Protein AF-A0A7K2JSL8-F1 (afdb_monomer_lite)

Radius of gyration: 12.58 Å; chains: 1; bounding box: 32×24×28 Å

pLDDT: mean 79.18, std 20.04, range [38.22, 98.31]

Structure (mmCIF, N/CA/C/O backbone):
data_AF-A0A7K2JSL8-F1
#
_entry.id   AF-A0A7K2JSL8-F1
#
loop_
_atom_site.group_PDB
_atom_site.id
_atom_site.type_symbol
_atom_site.label_atom_id
_atom_site.label_alt_id
_atom_site.label_comp_id
_atom_site.label_asym_id
_atom_site.label_entity_id
_atom_site.label_seq_id
_atom_site.pdbx_PDB_ins_code
_atom_site.Cartn_x
_atom_site.Cartn_y
_atom_site.Cartn_z
_atom_site.occupancy
_atom_site.B_iso_or_equiv
_atom_site.auth_seq_id
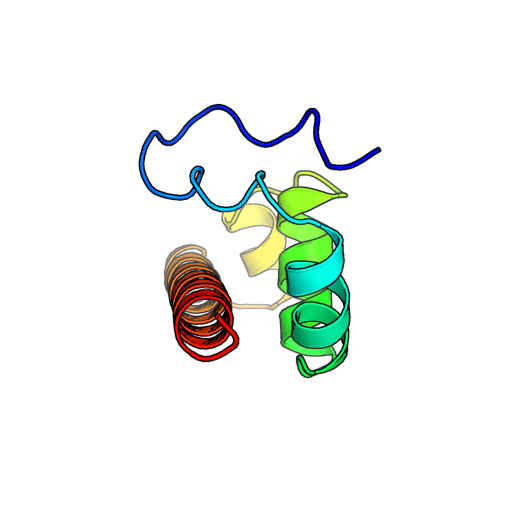_atom_site.auth_comp_id
_atom_site.auth_asym_id
_atom_site.auth_atom_id
_atom_site.pdbx_PDB_model_num
ATOM 1 N N . VAL A 1 1 ? 3.578 7.668 -16.325 1.00 41.75 1 VAL A N 1
ATOM 2 C CA . VAL A 1 1 ? 3.125 6.253 -16.169 1.00 41.75 1 VAL A CA 1
ATOM 3 C C . VAL A 1 1 ? 3.904 5.647 -15.015 1.00 41.75 1 VAL A C 1
ATOM 5 O O . VAL A 1 1 ? 5.044 5.310 -15.263 1.00 41.75 1 VAL A O 1
ATOM 8 N N . LEU A 1 2 ? 3.345 5.594 -13.791 1.00 44.88 2 LEU A N 1
ATOM 9 C CA . LEU A 1 2 ? 3.869 5.000 -12.527 1.00 44.88 2 LEU A CA 1
ATOM 10 C C . LEU A 1 2 ? 5.311 5.330 -12.051 1.00 44.88 2 LEU A C 1
ATOM 12 O O . LEU A 1 2 ? 5.565 5.262 -10.856 1.00 44.88 2 LEU A O 1
ATOM 16 N N . ALA A 1 3 ? 6.221 5.743 -12.931 1.00 43.41 3 ALA A N 1
ATOM 17 C CA . ALA A 1 3 ? 7.592 6.158 -12.658 1.00 43.41 3 ALA A CA 1
ATOM 18 C C . ALA A 1 3 ? 7.694 7.562 -12.033 1.00 43.41 3 ALA A C 1
ATOM 20 O O . ALA A 1 3 ? 8.684 7.856 -11.379 1.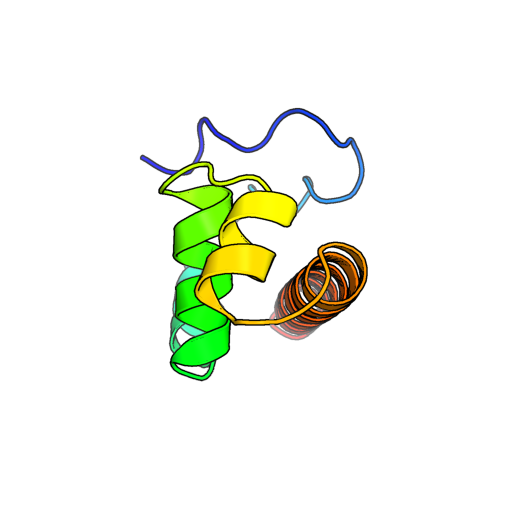00 43.41 3 ALA A O 1
ATOM 21 N N . ASP A 1 4 ? 6.662 8.404 -12.167 1.00 41.62 4 ASP A N 1
ATOM 22 C CA . ASP A 1 4 ? 6.643 9.760 -11.586 1.00 41.62 4 ASP A CA 1
ATOM 23 C C . ASP A 1 4 ? 6.295 9.779 -10.084 1.00 41.62 4 ASP A C 1
ATOM 25 O O . ASP A 1 4 ? 6.371 10.824 -9.446 1.00 41.62 4 ASP A O 1
ATOM 29 N N . PHE A 1 5 ? 5.886 8.642 -9.506 1.00 46.56 5 PHE A N 1
ATOM 30 C CA . PHE A 1 5 ? 5.260 8.584 -8.173 1.00 46.56 5 PHE A CA 1
ATOM 31 C C . PHE A 1 5 ? 6.182 8.195 -7.029 1.00 46.56 5 PHE A C 1
ATOM 33 O O . PHE A 1 5 ? 5.760 8.016 -5.883 1.00 46.56 5 PHE A O 1
ATOM 40 N N . ILE A 1 6 ? 7.451 8.025 -7.349 1.00 49.22 6 ILE A N 1
ATOM 41 C CA . ILE A 1 6 ? 8.387 7.372 -6.473 1.00 49.22 6 ILE A CA 1
ATOM 42 C C . ILE A 1 6 ? 9.341 8.493 -6.017 1.00 49.22 6 ILE A C 1
ATOM 44 O O . ILE A 1 6 ? 10.370 8.776 -6.616 1.00 49.22 6 ILE A O 1
ATOM 48 N N . GLY A 1 7 ? 8.902 9.246 -5.006 1.00 39.09 7 GLY A N 1
ATOM 49 C CA . GLY A 1 7 ? 9.657 10.371 -4.455 1.00 39.09 7 GLY A CA 1
ATOM 50 C C . GLY A 1 7 ? 8.996 10.995 -3.229 1.00 39.09 7 GLY A C 1
ATOM 51 O O . GLY A 1 7 ? 8.469 12.093 -3.340 1.00 39.09 7 GLY A O 1
ATOM 52 N N . ALA A 1 8 ? 8.990 10.285 -2.091 1.00 38.22 8 ALA A N 1
ATOM 53 C CA . ALA A 1 8 ? 8.923 10.843 -0.723 1.00 38.22 8 ALA A CA 1
ATOM 54 C C . ALA A 1 8 ? 8.957 9.720 0.344 1.00 38.22 8 ALA A C 1
ATOM 56 O O . ALA A 1 8 ? 8.048 9.595 1.156 1.00 38.22 8 ALA A O 1
ATOM 57 N N . ASP A 1 9 ? 9.972 8.855 0.287 1.00 39.97 9 ASP A N 1
ATOM 58 C CA . ASP A 1 9 ? 10.545 8.138 1.441 1.00 39.97 9 ASP A CA 1
ATOM 59 C C . ASP A 1 9 ? 11.817 7.439 0.928 1.00 39.97 9 ASP A C 1
ATOM 61 O O . ASP A 1 9 ? 11.759 6.415 0.241 1.00 39.97 9 ASP A O 1
ATOM 65 N N . ASP A 1 10 ? 12.967 8.051 1.215 1.00 47.09 10 ASP A N 1
ATOM 66 C CA . ASP A 1 10 ? 14.302 7.854 0.609 1.00 47.09 10 ASP A CA 1
ATOM 67 C C .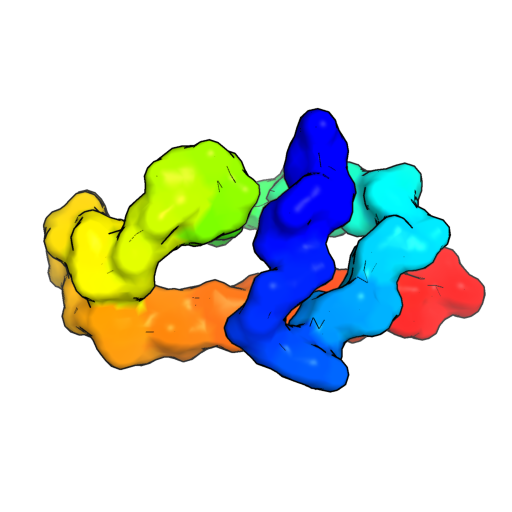 ASP A 1 10 ? 14.930 6.442 0.741 1.00 47.09 10 ASP A C 1
ATOM 69 O O . ASP A 1 10 ? 16.107 6.242 0.451 1.00 47.09 10 ASP A O 1
ATOM 73 N N . ALA A 1 11 ? 14.169 5.418 1.140 1.00 47.03 11 ALA A N 1
ATOM 74 C CA . ALA A 1 11 ? 14.651 4.035 1.254 1.00 47.03 11 ALA A CA 1
ATOM 75 C C . ALA A 1 11 ? 13.817 2.996 0.480 1.00 47.03 11 ALA A C 1
ATOM 77 O O . ALA A 1 11 ? 14.332 1.924 0.153 1.00 47.03 11 ALA A O 1
ATOM 78 N N . ALA A 1 12 ? 12.557 3.289 0.136 1.00 47.66 12 ALA A N 1
ATOM 79 C CA . ALA A 1 12 ? 11.703 2.368 -0.633 1.00 47.66 12 ALA A CA 1
ATOM 80 C C . ALA A 1 12 ? 11.952 2.447 -2.154 1.00 47.66 12 ALA A C 1
ATOM 82 O O . ALA A 1 12 ? 11.336 1.735 -2.942 1.00 47.66 12 ALA A O 1
ATOM 83 N N . LEU A 1 13 ? 12.865 3.332 -2.547 1.00 42.94 13 LEU A N 1
ATOM 84 C CA . LEU A 1 13 ? 12.852 4.022 -3.824 1.00 42.94 13 LEU A CA 1
ATOM 85 C C . LEU A 1 13 ? 14.030 3.700 -4.742 1.00 42.94 13 LEU A C 1
ATOM 87 O O . LEU A 1 13 ? 14.031 4.051 -5.912 1.00 42.94 13 LEU A O 1
ATOM 91 N N . ALA A 1 14 ? 14.967 2.880 -4.281 1.00 47.25 14 ALA A N 1
ATOM 92 C CA . ALA A 1 14 ? 15.936 2.236 -5.166 1.00 47.25 14 ALA A CA 1
ATOM 93 C C . ALA A 1 14 ? 15.322 1.076 -5.996 1.00 47.25 14 ALA A C 1
ATOM 95 O O . ALA A 1 14 ? 16.051 0.224 -6.487 1.00 47.25 14 ALA A O 1
ATOM 96 N N . LEU A 1 15 ? 13.986 0.995 -6.111 1.00 49.69 15 LEU A N 1
ATOM 97 C CA . LEU A 1 15 ? 13.253 -0.006 -6.906 1.00 49.69 15 LEU A CA 1
ATOM 98 C C . LEU A 1 15 ? 12.881 0.484 -8.321 1.00 49.69 15 LEU A C 1
ATOM 100 O O . LEU A 1 15 ? 12.281 -0.271 -9.083 1.00 49.69 15 LEU A O 1
ATOM 104 N N . VAL A 1 16 ? 13.200 1.735 -8.674 1.00 48.44 16 VAL A N 1
ATOM 105 C CA . VAL A 1 16 ? 12.786 2.339 -9.956 1.00 48.44 16 VAL A CA 1
ATOM 106 C C . VAL A 1 16 ? 13.617 1.862 -11.149 1.00 48.44 16 VAL A C 1
ATOM 108 O O . VAL A 1 16 ? 13.155 1.972 -12.282 1.00 48.44 16 VAL A O 1
ATOM 111 N N . ASP A 1 17 ? 14.787 1.264 -10.930 1.00 53.31 17 ASP A N 1
ATOM 112 C CA . ASP A 1 17 ? 15.712 1.014 -12.040 1.00 53.31 17 ASP A CA 1
ATOM 113 C C . ASP A 1 17 ? 15.335 -0.168 -12.951 1.00 53.31 17 ASP A C 1
ATOM 115 O O . ASP A 1 17 ? 15.911 -0.278 -14.031 1.00 53.31 17 ASP A O 1
ATOM 119 N N . ASP A 1 18 ? 14.333 -1.000 -12.616 1.00 61.28 18 ASP A N 1
ATOM 120 C CA . ASP A 1 18 ? 13.821 -1.964 -13.602 1.00 61.28 18 ASP A CA 1
ATOM 121 C C . ASP A 1 18 ? 12.335 -2.332 -13.443 1.00 61.28 18 ASP A C 1
ATOM 123 O O . ASP A 1 18 ? 11.944 -3.335 -12.837 1.00 61.28 18 ASP A O 1
ATOM 127 N N . PHE A 1 19 ? 11.465 -1.523 -14.051 1.00 65.19 19 PHE A N 1
ATOM 128 C CA . PHE A 1 19 ? 10.029 -1.808 -14.149 1.00 65.19 19 PHE A CA 1
ATOM 129 C C . PHE A 1 19 ? 9.737 -3.177 -14.802 1.00 65.19 19 PHE A C 1
ATOM 131 O O . PHE A 1 19 ? 8.732 -3.811 -14.462 1.00 65.19 19 PHE A O 1
ATOM 138 N N . HIS A 1 20 ? 10.618 -3.679 -15.682 1.00 69.81 20 HIS A N 1
ATOM 139 C CA . HIS A 1 20 ? 10.478 -5.021 -16.260 1.00 69.81 20 HIS A CA 1
ATOM 140 C C . HIS A 1 20 ? 10.675 -6.128 -15.223 1.00 69.81 20 HIS A C 1
ATOM 142 O O . HIS A 1 20 ? 10.019 -7.164 -15.326 1.00 69.81 20 HIS A O 1
ATOM 148 N N . ALA A 1 21 ? 11.523 -5.912 -14.214 1.00 75.00 21 ALA A N 1
ATOM 149 C CA . ALA A 1 21 ? 11.699 -6.854 -13.113 1.00 75.00 21 ALA A CA 1
ATOM 150 C C . ALA A 1 21 ? 10.505 -6.821 -12.146 1.00 75.00 21 ALA A C 1
ATOM 152 O O . ALA A 1 21 ? 10.093 -7.858 -11.627 1.00 75.00 21 ALA A O 1
ATOM 153 N N . LEU A 1 22 ? 9.897 -5.648 -11.943 1.00 78.69 22 LEU A N 1
ATOM 154 C CA . LEU A 1 22 ? 8.799 -5.473 -10.991 1.00 78.69 22 LEU A CA 1
ATOM 155 C C . LEU A 1 22 ? 7.450 -6.009 -11.506 1.00 78.69 22 LEU A C 1
ATOM 157 O O . LEU A 1 22 ? 6.686 -6.606 -10.745 1.00 78.69 22 LEU A O 1
ATOM 161 N N . ALA A 1 23 ? 7.147 -5.824 -12.794 1.00 82.50 23 ALA A N 1
ATOM 162 C CA . ALA A 1 23 ? 5.881 -6.240 -13.402 1.00 82.50 23 ALA A CA 1
ATOM 163 C C . ALA A 1 23 ? 5.508 -7.727 -13.174 1.00 82.50 23 ALA A C 1
ATOM 165 O O . ALA A 1 23 ? 4.393 -7.983 -12.703 1.00 82.50 23 ALA A O 1
ATO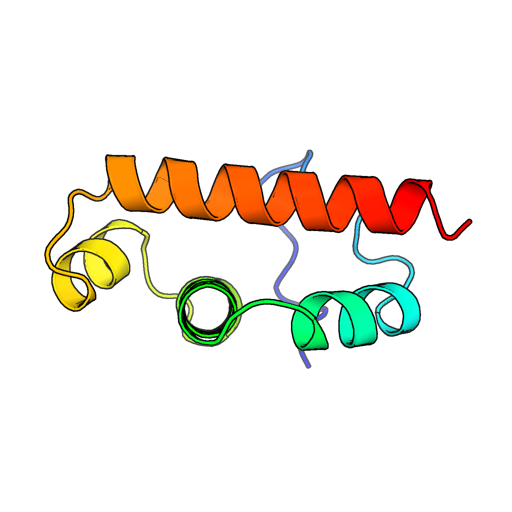M 166 N N . PRO A 1 24 ? 6.387 -8.721 -13.432 1.00 85.69 24 PRO A N 1
ATOM 167 C CA . PRO A 1 24 ? 6.067 -10.127 -13.176 1.00 85.69 24 PRO A CA 1
ATOM 168 C C . PRO A 1 24 ? 5.882 -10.423 -11.684 1.00 85.69 24 PRO A C 1
ATOM 170 O O . PRO A 1 24 ? 5.081 -11.281 -11.317 1.00 85.69 24 PRO A O 1
ATOM 173 N N . MET A 1 25 ? 6.568 -9.690 -10.806 1.00 87.56 25 MET A N 1
ATOM 174 C CA . MET A 1 25 ? 6.433 -9.864 -9.362 1.00 87.56 25 MET A CA 1
ATOM 175 C C . MET A 1 25 ? 5.093 -9.344 -8.841 1.00 87.56 25 MET A C 1
ATOM 177 O O . MET A 1 25 ? 4.457 -10.015 -8.029 1.00 87.56 25 MET A O 1
ATOM 181 N N . ILE A 1 26 ? 4.630 -8.195 -9.348 1.00 87.69 26 ILE A N 1
ATOM 182 C CA . ILE A 1 26 ? 3.286 -7.669 -9.068 1.00 87.69 26 ILE A CA 1
ATOM 183 C C . ILE A 1 26 ? 2.215 -8.626 -9.605 1.00 87.69 26 ILE A C 1
ATOM 185 O O . ILE A 1 26 ? 1.214 -8.866 -8.931 1.00 87.69 26 ILE A O 1
ATOM 189 N N . ALA A 1 27 ? 2.426 -9.207 -10.789 1.00 87.75 27 ALA A N 1
ATOM 190 C CA . ALA A 1 27 ? 1.509 -10.192 -11.361 1.00 87.75 27 ALA A CA 1
ATOM 191 C C . ALA A 1 27 ? 1.411 -11.482 -10.521 1.00 87.75 27 ALA A C 1
ATOM 193 O O . ALA A 1 27 ? 0.377 -12.145 -10.551 1.00 87.75 27 ALA A O 1
ATOM 194 N N . GLY A 1 28 ? 2.458 -11.817 -9.758 1.00 90.00 28 GLY A N 1
ATOM 195 C CA . GLY A 1 28 ? 2.493 -12.948 -8.823 1.00 90.00 28 GLY A CA 1
ATOM 196 C C . GLY A 1 28 ? 1.960 -12.650 -7.414 1.00 90.00 28 GLY A C 1
ATOM 197 O O . GLY A 1 28 ? 2.030 -13.520 -6.539 1.00 90.00 28 GLY A O 1
ATOM 198 N N . LEU A 1 29 ? 1.474 -11.433 -7.153 1.00 92.25 29 LEU A N 1
ATOM 199 C CA . LEU A 1 29 ? 0.743 -11.125 -5.924 1.00 92.25 29 LEU A CA 1
ATOM 200 C C . LEU A 1 29 ? -0.665 -11.719 -5.978 1.00 92.25 29 LEU A C 1
ATOM 202 O O . LEU A 1 29 ? -1.237 -11.906 -7.054 1.00 92.25 29 LEU A O 1
ATOM 206 N N . ASP A 1 30 ? -1.237 -11.989 -4.805 1.00 95.25 30 ASP A N 1
ATOM 207 C CA . ASP A 1 30 ? -2.659 -12.299 -4.742 1.00 95.25 30 ASP A CA 1
ATOM 208 C C . ASP A 1 30 ? -3.506 -11.056 -5.074 1.00 95.25 30 ASP A C 1
ATOM 210 O O . ASP A 1 30 ? -3.013 -9.923 -5.130 1.00 95.25 30 ASP A O 1
ATOM 214 N N . GLU A 1 31 ? -4.797 -11.271 -5.332 1.00 94.88 31 GLU A N 1
ATOM 215 C CA . GLU A 1 31 ? -5.705 -10.196 -5.743 1.00 94.88 31 GLU A CA 1
ATOM 216 C C . GLU A 1 31 ? -5.739 -9.048 -4.731 1.00 94.88 31 GLU A C 1
ATOM 218 O O . GLU A 1 31 ? -5.722 -7.875 -5.105 1.00 94.88 31 GLU A O 1
ATOM 223 N N . ARG A 1 32 ? -5.767 -9.388 -3.439 1.00 95.31 32 ARG A N 1
ATOM 224 C CA . ARG A 1 32 ? -5.910 -8.414 -2.360 1.00 95.31 32 ARG A CA 1
ATOM 225 C C . ARG A 1 32 ? -4.663 -7.548 -2.254 1.00 95.31 32 ARG A C 1
ATOM 227 O O . ARG A 1 32 ? -4.768 -6.330 -2.139 1.00 95.31 32 ARG A O 1
ATOM 234 N N . ASP A 1 33 ? -3.499 -8.169 -2.306 1.00 95.38 33 ASP A N 1
ATOM 235 C CA . ASP A 1 33 ? -2.208 -7.509 -2.232 1.00 95.38 33 ASP A CA 1
ATOM 236 C C . ASP A 1 33 ? -1.983 -6.610 -3.450 1.00 95.38 33 ASP A C 1
ATOM 238 O O . ASP A 1 33 ? -1.602 -5.445 -3.301 1.00 95.38 33 ASP A O 1
ATOM 242 N N . ARG A 1 34 ? -2.316 -7.094 -4.654 1.00 94.12 34 ARG A N 1
ATOM 243 C CA . ARG A 1 34 ? -2.277 -6.279 -5.875 1.00 94.12 34 ARG A CA 1
ATOM 244 C C . ARG A 1 34 ? -3.209 -5.074 -5.774 1.00 94.12 34 ARG A C 1
ATOM 246 O O . ARG A 1 34 ? -2.828 -3.976 -6.175 1.00 94.12 34 ARG A O 1
ATOM 253 N N . GLN A 1 35 ? -4.400 -5.255 -5.211 1.00 95.56 35 GLN A N 1
ATOM 254 C CA . GLN A 1 35 ? -5.365 -4.177 -5.026 1.00 95.56 35 GLN A CA 1
ATOM 255 C C . GLN A 1 35 ? -4.901 -3.145 -3.988 1.00 95.56 35 GLN A C 1
ATOM 257 O O . GLN A 1 35 ? -5.051 -1.949 -4.219 1.00 95.56 35 GLN A O 1
ATOM 262 N N . ILE A 1 36 ? -4.262 -3.571 -2.894 1.00 95.19 36 ILE A N 1
ATOM 263 C CA . ILE A 1 36 ? -3.649 -2.661 -1.911 1.00 95.19 36 ILE A CA 1
ATOM 264 C C . ILE A 1 36 ? -2.548 -1.813 -2.560 1.00 95.19 36 ILE A C 1
ATOM 266 O O . ILE A 1 36 ? -2.495 -0.603 -2.331 1.00 95.19 36 ILE A O 1
ATOM 270 N N . ILE A 1 37 ? -1.690 -2.422 -3.383 1.00 90.81 37 ILE A N 1
ATOM 271 C CA . ILE A 1 37 ? -0.648 -1.705 -4.132 1.00 90.81 37 ILE A CA 1
ATOM 272 C C . ILE A 1 37 ? -1.277 -0.736 -5.139 1.00 90.81 37 ILE A C 1
ATOM 274 O O . ILE A 1 37 ? -0.875 0.424 -5.193 1.00 90.81 37 ILE A O 1
ATOM 278 N N . HIS A 1 38 ? -2.295 -1.168 -5.885 1.00 89.62 38 HIS A N 1
ATOM 279 C CA . HIS A 1 38 ? -3.011 -0.306 -6.824 1.00 89.62 38 HIS A CA 1
ATOM 280 C C . HIS A 1 38 ? -3.626 0.908 -6.120 1.00 89.62 38 HIS A C 1
ATOM 282 O O . HIS A 1 38 ? -3.370 2.046 -6.502 1.00 89.62 38 HIS A O 1
ATOM 288 N N . TRP A 1 39 ? -4.361 0.690 -5.032 1.00 95.00 39 TRP A N 1
ATOM 289 C CA . TRP A 1 39 ? -4.934 1.777 -4.247 1.00 95.00 39 TRP A CA 1
ATOM 290 C C . TRP A 1 39 ? -3.883 2.734 -3.711 1.00 95.00 39 TRP A C 1
ATOM 292 O O . TRP A 1 39 ? -4.082 3.942 -3.761 1.00 95.00 39 TRP A O 1
ATOM 302 N N . ARG A 1 40 ? -2.760 2.212 -3.207 1.00 90.50 40 ARG A N 1
ATOM 303 C CA . ARG A 1 40 ? -1.739 3.060 -2.597 1.00 90.50 40 ARG A CA 1
ATOM 304 C C . ARG A 1 40 ? -0.947 3.874 -3.618 1.00 90.50 40 ARG A C 1
ATOM 306 O O . ARG A 1 40 ? -0.636 5.026 -3.335 1.00 90.50 40 ARG A O 1
ATOM 313 N N . PHE A 1 41 ? -0.575 3.268 -4.743 1.00 83.88 41 PHE A N 1
ATOM 314 C CA . PHE A 1 41 ? 0.422 3.818 -5.669 1.00 83.88 41 PHE A CA 1
ATOM 315 C C . PHE A 1 41 ? -0.150 4.248 -7.026 1.00 83.88 41 PHE A C 1
ATOM 317 O O . PHE A 1 41 ? 0.568 4.863 -7.807 1.00 83.88 41 PHE A O 1
ATOM 324 N N . VAL A 1 42 ? -1.415 3.928 -7.318 1.00 82.94 42 VAL A N 1
ATOM 325 C CA . VAL A 1 42 ? -2.118 4.363 -8.539 1.00 82.94 42 VAL A CA 1
ATOM 326 C C . VAL A 1 42 ? -3.301 5.265 -8.205 1.00 82.94 42 VAL A C 1
ATOM 328 O O . VAL A 1 42 ? -3.432 6.321 -8.807 1.00 82.94 42 VAL A O 1
ATOM 331 N N . GLU A 1 43 ? -4.143 4.882 -7.240 1.00 88.25 43 GLU A N 1
ATOM 332 C CA . GLU A 1 43 ? -5.245 5.743 -6.763 1.00 88.25 43 GLU A CA 1
ATOM 333 C C . GLU A 1 43 ? -4.813 6.715 -5.648 1.00 88.25 43 GLU A C 1
ATOM 335 O O . GLU A 1 43 ? -5.636 7.485 -5.164 1.00 88.25 43 GLU A O 1
ATOM 340 N N . GLU A 1 44 ? -3.548 6.662 -5.213 1.00 88.81 44 GLU A N 1
ATOM 341 C CA . GLU A 1 44 ? -2.959 7.531 -4.178 1.00 88.81 44 GLU A CA 1
ATOM 342 C C . GLU A 1 44 ? -3.681 7.538 -2.820 1.00 88.81 44 GLU A C 1
ATOM 344 O O . GLU A 1 44 ? -3.476 8.429 -1.991 1.00 88.81 44 GLU A O 1
ATOM 349 N N . LEU A 1 45 ? -4.478 6.509 -2.529 1.00 94.81 45 LEU A N 1
ATOM 350 C CA . LEU A 1 45 ? -5.199 6.429 -1.268 1.00 94.81 45 LEU A CA 1
ATOM 351 C C . LEU A 1 45 ? -4.230 6.381 -0.091 1.00 94.81 45 LEU A C 1
ATOM 353 O O . LEU A 1 45 ? -3.203 5.685 -0.085 1.00 94.81 45 LEU A O 1
ATOM 357 N N . THR A 1 46 ? -4.588 7.090 0.966 1.00 95.44 46 THR A N 1
ATOM 358 C CA . THR A 1 46 ? -3.913 6.992 2.250 1.00 95.44 46 THR A CA 1
ATOM 359 C C . THR A 1 46 ? -4.112 5.599 2.847 1.00 95.44 46 THR A C 1
ATOM 361 O O . THR A 1 46 ? -5.104 4.906 2.615 1.00 95.44 46 THR A O 1
ATOM 364 N N . GLN A 1 47 ? -3.184 5.180 3.708 1.00 95.38 47 GLN A N 1
ATOM 365 C CA . GLN A 1 47 ? -3.318 3.914 4.439 1.00 95.38 47 GLN A CA 1
ATOM 366 C C . GLN A 1 47 ? -4.584 3.879 5.315 1.00 95.38 47 GLN A C 1
ATOM 368 O O . GLN A 1 47 ? -5.097 2.804 5.622 1.00 95.38 47 GLN A O 1
ATOM 373 N N . LYS A 1 48 ? -5.086 5.055 5.715 1.00 97.31 48 LYS A N 1
ATOM 374 C CA . LYS A 1 48 ? -6.351 5.206 6.431 1.00 97.31 48 LYS A CA 1
ATOM 375 C C . LYS A 1 48 ? -7.541 4.877 5.530 1.00 97.31 48 LYS A C 1
ATOM 377 O O . LYS A 1 48 ? -8.326 4.016 5.906 1.00 97.31 48 LYS A O 1
ATOM 382 N N . GLU A 1 49 ? -7.630 5.479 4.346 1.00 98.25 49 GLU A N 1
ATOM 383 C CA . GLU A 1 49 ? -8.710 5.217 3.378 1.00 98.25 49 GLU A CA 1
ATOM 384 C C . GLU A 1 49 ? -8.713 3.756 2.910 1.00 98.25 49 GLU A C 1
ATOM 386 O O . GLU A 1 49 ? -9.764 3.127 2.802 1.00 98.25 49 GLU A O 1
ATOM 391 N N . ILE A 1 50 ? -7.533 3.166 2.706 1.00 97.75 50 ILE A N 1
ATOM 392 C CA . ILE A 1 50 ? -7.410 1.731 2.411 1.00 97.75 50 ILE A CA 1
ATOM 393 C C . ILE A 1 50 ? -7.909 0.889 3.596 1.00 97.75 50 ILE A C 1
ATOM 395 O O . ILE A 1 50 ? -8.579 -0.123 3.401 1.00 97.75 50 ILE A O 1
ATOM 399 N N . GLY A 1 51 ? -7.605 1.302 4.829 1.00 98.00 51 GLY A N 1
ATOM 400 C CA . GLY A 1 51 ? -8.069 0.627 6.041 1.00 98.00 51 GLY A CA 1
ATOM 401 C C . GLY A 1 51 ? -9.588 0.653 6.160 1.00 98.00 51 GLY A C 1
ATOM 402 O O . GLY A 1 51 ? -10.198 -0.383 6.418 1.00 98.00 51 GLY A O 1
ATOM 403 N N . GLU A 1 52 ? -10.198 1.803 5.876 1.00 98.31 52 GLU A N 1
ATOM 404 C CA . GLU A 1 52 ? -11.651 1.975 5.819 1.00 98.31 52 GLU A CA 1
ATOM 405 C C . GLU A 1 52 ? -12.284 1.052 4.767 1.00 98.31 52 GLU A C 1
ATOM 407 O O . GLU A 1 52 ? -13.229 0.332 5.088 1.00 98.31 52 GLU A O 1
ATOM 412 N N . ARG A 1 53 ? -11.716 0.975 3.552 1.00 97.62 53 ARG A N 1
ATOM 413 C CA . ARG A 1 53 ? -12.185 0.057 2.492 1.00 97.62 53 ARG A CA 1
ATOM 414 C C . ARG A 1 53 ? -12.079 -1.420 2.887 1.00 97.62 53 ARG A C 1
ATOM 416 O O . ARG A 1 53 ? -12.933 -2.219 2.516 1.00 97.62 53 ARG A O 1
ATOM 423 N N . LEU A 1 54 ? -11.034 -1.789 3.625 1.00 96.88 54 LEU A N 1
ATOM 424 C CA . LEU A 1 54 ? -10.765 -3.170 4.038 1.00 96.88 54 LEU A CA 1
ATOM 425 C C . LEU A 1 54 ? -11.405 -3.559 5.380 1.00 96.88 54 LEU A C 1
ATOM 427 O O . LEU A 1 54 ? -11.301 -4.721 5.776 1.00 96.88 54 LEU A O 1
ATOM 431 N N . GLY A 1 55 ? -12.011 -2.616 6.107 1.00 97.94 55 GLY A N 1
ATOM 432 C CA . GLY A 1 55 ? -12.517 -2.848 7.462 1.00 97.94 55 GLY A CA 1
ATOM 433 C C . GLY A 1 55 ? -11.417 -3.147 8.491 1.00 97.94 55 GLY A C 1
ATOM 434 O O . GLY A 1 55 ? -11.645 -3.894 9.441 1.00 97.94 55 GLY A O 1
ATOM 435 N N . VAL A 1 56 ? -10.208 -2.603 8.307 1.00 97.88 56 VAL A N 1
ATOM 436 C CA . VAL A 1 56 ? -9.058 -2.794 9.210 1.00 97.88 56 VAL A CA 1
ATOM 437 C C . VAL A 1 56 ? -8.422 -1.459 9.598 1.00 97.88 56 VAL A C 1
ATOM 439 O O . VAL A 1 56 ? -8.637 -0.430 8.967 1.00 97.88 56 VAL A O 1
ATOM 442 N N . SER A 1 57 ? -7.596 -1.454 10.645 1.00 97.69 57 SER A N 1
ATOM 443 C CA . SER A 1 57 ? -6.904 -0.231 11.057 1.00 97.69 57 SER A CA 1
ATOM 444 C C . SER A 1 57 ? -5.837 0.202 10.044 1.00 97.69 57 SER A C 1
ATOM 446 O O . SER A 1 57 ? -5.195 -0.630 9.401 1.00 97.69 57 SER A O 1
ATOM 448 N N . GLN A 1 58 ? -5.566 1.508 9.980 1.00 96.81 58 GLN A N 1
ATOM 449 C CA . GLN A 1 58 ? -4.458 2.063 9.193 1.00 96.81 58 GLN A CA 1
ATOM 450 C C . GLN A 1 58 ? -3.117 1.383 9.524 1.00 96.81 58 GLN A C 1
ATOM 452 O O . GLN A 1 58 ? -2.338 1.078 8.628 1.00 96.81 58 GLN A O 1
ATOM 457 N N . MET A 1 59 ? -2.873 1.060 10.797 1.00 96.38 59 MET A N 1
ATOM 458 C CA . MET A 1 59 ? -1.681 0.327 11.232 1.00 96.38 59 MET A CA 1
ATOM 459 C C . MET A 1 59 ? -1.626 -1.105 10.665 1.00 96.38 59 MET A C 1
ATOM 461 O O . MET A 1 59 ? -0.547 -1.618 10.372 1.00 96.38 59 MET A O 1
ATOM 465 N N . HIS A 1 60 ? -2.771 -1.776 10.495 1.00 95.62 60 HIS A N 1
ATOM 466 C CA . HIS A 1 60 ? -2.819 -3.067 9.804 1.00 95.62 60 HIS A CA 1
ATOM 467 C C . HIS A 1 60 ? -2.392 -2.894 8.342 1.00 95.62 60 HIS A C 1
ATOM 469 O O . HIS A 1 60 ? -1.519 -3.623 7.873 1.00 95.62 60 HIS A O 1
ATOM 475 N N . VAL A 1 61 ? -2.954 -1.903 7.646 1.00 97.19 61 VAL A N 1
ATOM 476 C CA . VAL A 1 61 ? -2.601 -1.596 6.251 1.00 97.19 61 VAL A CA 1
ATOM 477 C C . VAL A 1 61 ? -1.124 -1.249 6.106 1.00 97.19 61 VAL A C 1
ATOM 479 O O . VAL A 1 61 ? -0.467 -1.774 5.213 1.00 97.19 61 VAL A O 1
ATOM 482 N N . SER A 1 62 ? -0.580 -0.439 7.017 1.00 92.12 62 SER A N 1
ATOM 483 C C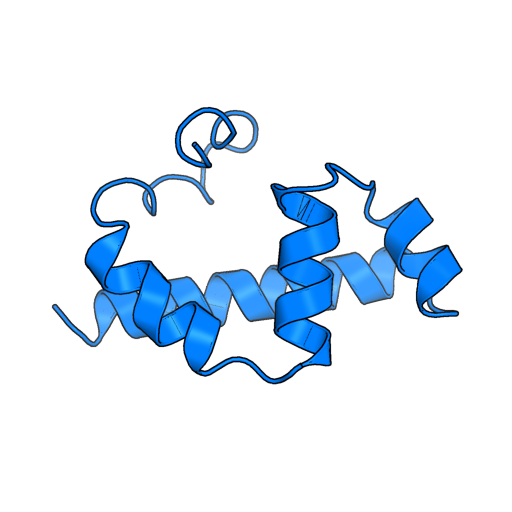A . SER A 1 62 ? 0.848 -0.113 7.070 1.00 92.12 62 SER A CA 1
ATOM 484 C C . SER A 1 62 ? 1.703 -1.382 7.056 1.00 92.12 62 SER A C 1
ATOM 486 O O . SER A 1 62 ? 2.557 -1.549 6.190 1.00 92.12 62 SER A O 1
ATOM 488 N N . ARG A 1 63 ? 1.391 -2.344 7.936 1.00 94.75 63 ARG A N 1
ATOM 489 C CA . ARG A 1 63 ? 2.108 -3.627 8.003 1.00 94.75 63 ARG A CA 1
ATOM 490 C C . ARG A 1 63 ? 1.946 -4.474 6.741 1.00 94.75 63 ARG A C 1
ATOM 492 O O . ARG A 1 63 ? 2.895 -5.155 6.366 1.00 94.75 63 ARG A O 1
ATOM 499 N N . LEU A 1 64 ? 0.770 -4.466 6.108 1.00 95.38 64 LEU A N 1
ATOM 500 C CA . LEU A 1 64 ? 0.551 -5.168 4.837 1.00 95.38 64 LEU A CA 1
ATOM 501 C C . LEU A 1 64 ? 1.445 -4.589 3.740 1.00 95.38 64 LEU A C 1
ATOM 503 O O . LEU A 1 64 ? 2.198 -5.335 3.121 1.00 95.38 64 LEU A O 1
ATOM 507 N N . ILE A 1 65 ? 1.425 -3.267 3.567 1.00 91.00 65 ILE A N 1
ATOM 508 C CA . ILE A 1 65 ? 2.231 -2.575 2.558 1.00 91.00 65 ILE A CA 1
ATOM 509 C C . ILE A 1 65 ? 3.720 -2.811 2.808 1.00 91.00 65 ILE A C 1
ATOM 511 O O . ILE A 1 65 ? 4.427 -3.188 1.880 1.00 91.00 65 ILE A O 1
ATOM 515 N N . SER A 1 66 ? 4.203 -2.670 4.047 1.00 88.81 66 SER A N 1
ATOM 516 C CA . SER A 1 66 ? 5.614 -2.927 4.359 1.00 88.81 66 SER A CA 1
ATOM 517 C C . SER A 1 66 ? 6.033 -4.351 3.992 1.00 88.81 66 SER A C 1
ATOM 519 O O . SER A 1 66 ? 7.054 -4.522 3.335 1.00 88.81 66 SER A O 1
ATOM 521 N N . ARG A 1 67 ? 5.235 -5.373 4.342 1.00 92.62 67 ARG A N 1
ATOM 522 C CA . ARG A 1 67 ? 5.534 -6.767 3.967 1.00 92.62 67 ARG A CA 1
ATOM 523 C C . ARG A 1 67 ? 5.554 -6.972 2.454 1.00 92.62 67 ARG A C 1
ATOM 525 O O . ARG A 1 67 ? 6.419 -7.689 1.959 1.00 92.62 67 ARG A O 1
ATOM 532 N N . LEU A 1 68 ? 4.628 -6.345 1.731 1.00 91.62 68 LEU A N 1
ATOM 533 C CA . LEU A 1 68 ? 4.586 -6.424 0.273 1.00 91.62 68 LEU A CA 1
ATOM 534 C C . LEU A 1 68 ? 5.817 -5.805 -0.368 1.00 91.62 68 LEU A C 1
ATOM 536 O O . LEU A 1 68 ? 6.453 -6.446 -1.198 1.00 91.62 68 LEU A O 1
ATOM 540 N N . LEU A 1 69 ? 6.194 -4.603 0.060 1.00 87.44 69 LEU A N 1
ATOM 541 C CA . LEU A 1 69 ? 7.384 -3.931 -0.449 1.00 87.44 69 LEU A CA 1
ATOM 542 C C . LEU A 1 69 ? 8.660 -4.717 -0.125 1.00 87.44 69 LEU A C 1
ATOM 544 O O . LEU A 1 69 ? 9.522 -4.839 -0.990 1.00 87.44 69 LEU A O 1
ATOM 548 N N . THR A 1 70 ? 8.768 -5.309 1.070 1.00 85.69 70 THR A N 1
ATOM 549 C CA . THR A 1 70 ? 9.888 -6.198 1.414 1.00 85.69 70 THR A CA 1
ATOM 550 C C . THR A 1 70 ? 9.953 -7.402 0.477 1.00 85.69 70 THR A C 1
ATOM 552 O O . THR A 1 70 ? 11.004 -7.646 -0.106 1.00 85.69 70 THR A O 1
ATOM 555 N N . ARG A 1 71 ? 8.835 -8.106 0.255 1.00 88.12 71 ARG A N 1
ATOM 556 C CA . ARG A 1 71 ? 8.779 -9.264 -0.655 1.00 88.12 71 ARG A CA 1
ATOM 557 C C . ARG A 1 71 ? 9.149 -8.887 -2.092 1.00 88.12 71 ARG A C 1
ATOM 559 O O . ARG A 1 71 ? 9.869 -9.628 -2.758 1.00 88.12 71 ARG A O 1
ATOM 566 N N . LEU A 1 72 ? 8.659 -7.744 -2.575 1.00 85.62 72 LEU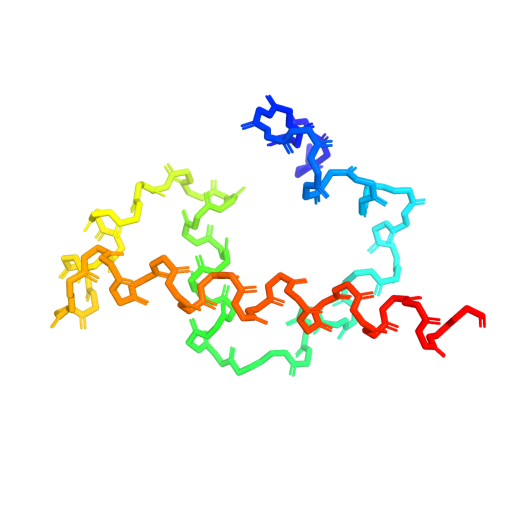 A N 1
ATOM 567 C CA . LEU A 1 72 ? 8.998 -7.238 -3.906 1.00 85.62 72 LEU A CA 1
ATOM 568 C C . LEU A 1 72 ? 10.493 -6.903 -4.009 1.00 85.62 72 LEU A C 1
ATOM 570 O O . LEU A 1 72 ? 11.142 -7.264 -4.983 1.00 85.62 72 LEU A O 1
ATOM 574 N N . ARG A 1 73 ? 11.073 -6.294 -2.973 1.00 83.19 73 ARG A N 1
ATOM 575 C CA . ARG A 1 73 ? 12.508 -5.997 -2.919 1.00 83.19 73 ARG A CA 1
ATOM 576 C C . ARG A 1 73 ? 13.367 -7.261 -2.895 1.00 83.19 73 ARG A C 1
ATOM 578 O O . ARG A 1 73 ? 14.362 -7.337 -3.605 1.00 83.19 73 ARG A O 1
ATOM 585 N N . GLU A 1 74 ? 12.993 -8.252 -2.093 1.00 84.38 74 GLU A N 1
ATOM 586 C CA . GLU A 1 74 ? 13.726 -9.518 -1.977 1.00 84.38 74 GLU A CA 1
ATOM 587 C C . GLU A 1 74 ? 13.741 -10.298 -3.291 1.00 84.38 74 GLU A C 1
ATOM 589 O O . GLU A 1 74 ? 14.792 -10.791 -3.701 1.00 84.38 74 GLU A O 1
ATOM 594 N N . GLY A 1 75 ? 12.608 -10.383 -3.993 1.00 83.38 75 GLY A N 1
ATOM 595 C CA . GLY A 1 75 ? 12.595 -11.087 -5.273 1.00 83.38 75 GLY A CA 1
ATOM 596 C C . GLY A 1 75 ? 13.346 -10.334 -6.377 1.00 83.38 75 GLY A C 1
ATOM 597 O O . GLY A 1 75 ? 13.940 -10.991 -7.223 1.00 83.38 75 GLY A O 1
ATOM 598 N N . MET A 1 76 ? 13.436 -8.997 -6.326 1.00 79.75 76 MET A N 1
ATOM 599 C CA . MET A 1 76 ? 14.318 -8.242 -7.230 1.00 79.75 76 MET A CA 1
ATOM 600 C C . MET A 1 76 ? 15.800 -8.542 -6.979 1.00 79.75 76 MET A C 1
ATOM 602 O O . MET A 1 76 ? 16.559 -8.658 -7.931 1.00 79.75 76 MET A O 1
ATOM 606 N N . LEU A 1 77 ? 16.206 -8.715 -5.716 1.00 78.50 77 LEU A N 1
ATOM 607 C CA . LEU A 1 77 ? 17.580 -9.095 -5.357 1.00 78.50 77 LEU A CA 1
ATOM 608 C C . LEU A 1 77 ? 17.902 -10.564 -5.667 1.00 78.50 77 LEU A C 1
ATOM 610 O O . LEU A 1 77 ? 19.066 -10.915 -5.813 1.00 78.50 77 LEU A O 1
ATOM 614 N N . THR A 1 78 ? 16.887 -11.428 -5.728 1.00 69.81 78 THR A N 1
ATOM 615 C CA . THR A 1 78 ? 17.059 -12.866 -6.001 1.00 69.81 78 THR A CA 1
ATOM 616 C C . THR A 1 78 ? 17.054 -13.180 -7.501 1.00 69.81 78 THR A C 1
ATOM 618 O O . THR A 1 78 ? 17.641 -14.174 -7.916 1.00 69.81 78 THR A O 1
ATOM 621 N N . ASN A 1 79 ? 16.406 -12.343 -8.317 1.00 55.50 79 ASN A N 1
ATOM 622 C CA . ASN A 1 79 ? 16.330 -12.487 -9.775 1.00 55.50 79 ASN A CA 1
ATOM 623 C C . ASN A 1 79 ? 17.433 -11.720 -10.536 1.00 55.50 79 ASN A C 1
ATOM 625 O O . ASN A 1 79 ? 17.291 -11.514 -11.744 1.00 55.50 79 ASN A O 1
ATOM 629 N N . GLN A 1 80 ? 18.494 -11.288 -9.850 1.00 50.53 80 GLN A N 1
ATOM 630 C CA . GLN A 1 80 ? 19.633 -10.579 -10.440 1.00 50.53 80 GLN A CA 1
ATOM 631 C C . GLN A 1 80 ? 20.841 -11.499 -10.638 1.00 50.53 80 GLN A C 1
ATOM 633 O O . GLN A 1 80 ? 21.091 -12.348 -9.752 1.00 50.53 80 GLN A O 1
#

Foldseek 3Di:
DLLVQQDDDVPLRVPSPDPVLQVVVLVPDDPLLVVLCCCCRVVVDQLCVVCVVVVHHSVVSVVSVVVSSVSSVVSSVVVD

Secondary structure (DSSP, 8-state):
--GGG--SSTTS-TTTT-HHHHHHHHHTS-HHHHHHHHHHHTS---HHHHHHHHTS-HHHHHHHHHHHHHHHHHHHHH--

Sequence (80 aa):
VLADFIGADDAALALVDDFHALAPMIAGLDERDRQIIHWRFVEELTQKEIGERLGVSQMHVSRLISRLLTRLREGMLTNQ